Protein AF-A0A0L7KSN4-F1 (afdb_monomer)

InterPro domains:
  IPR026750 Protein N-terminal asparagine amidohydrolase [PF14736] (48-145)
  IPR026750 Protein N-terminal asparagine amidohydrolase [PTHR12498] (25-145)

Foldseek 3Di:
DDDPPPPPPDFDADPNHTDPDDDLFPVVVCVVRVVVVVVVVVLVPDDDDDDDPQQEDEAEAAGKDWDAPPPPRHQWYDYPSDIDHDGGAMDHHYQPPCLLVRLVVRVVRSVVRCVVVPDDDDDDDDDDDDDDPVCSRSNSSNSND

Nearest PDB structures (foldseek):
  6a0h-assembly2_B  TM=8.572E-01  e=2.978E-06  Homo sapiens
  6a0e-assembly2_B  TM=8.719E-01  e=4.722E-06  Homo sapiens
  6a0i-assembly2_B  TM=8.725E-01  e=6.563E-06  Homo sapiens
  6a0h-assembly1_A  TM=8.563E-01  e=5.043E-06  Homo sapiens

Organism: Operophtera brumata (NCBI:txid104452)

Secondary structure (DSSP, 8-state):
------------EETTEE-SS--SSHHHHHHH-THHHHHHHHHHHSPP-PPPSTTEEE--BT-EEEE-TT-SS-SEEEETTEEE-SSSEEEEB--SSSHHHHHHHHHHHHHHHTTT--S-------------TT-HHHHHHHHH-

Mean predicted aligned error: 7.06 Å

Solvent-accessible surface area (backbone atoms only — not comparable to full-atom values): 9359 Å² total; per-residue (Å²): 136,89,77,81,82,71,77,76,76,84,78,61,64,58,96,87,39,76,52,94,64,71,58,64,34,72,66,61,42,46,67,78,40,53,69,55,51,57,56,50,49,51,59,72,68,50,78,88,76,92,79,65,76,80,31,49,44,78,42,52,84,78,33,72,48,72,51,48,78,81,45,90,70,49,78,38,43,30,38,101,93,48,74,57,88,66,63,52,37,55,53,66,36,80,84,68,75,62,43,58,61,50,53,53,49,42,52,55,48,30,54,63,64,37,70,88,55,94,74,84,77,96,81,88,84,89,86,79,76,61,96,50,99,83,38,58,42,46,52,42,50,37,55,71,89

Structure (mmCIF, N/CA/C/O backbone):
data_AF-A0A0L7KSN4-F1
#
_entry.id   AF-A0A0L7KSN4-F1
#
loop_
_atom_site.group_PDB
_atom_site.id
_atom_site.type_symbol
_atom_site.label_atom_id
_atom_site.label_alt_id
_atom_site.label_comp_id
_atom_site.label_asym_id
_atom_site.label_entity_id
_atom_site.label_seq_id
_atom_site.pdbx_PDB_ins_code
_atom_site.Cartn_x
_atom_site.Cartn_y
_atom_site.Cartn_z
_atom_site.occupancy
_atom_site.B_iso_or_equiv
_atom_site.auth_seq_id
_atom_site.auth_comp_id
_atom_site.auth_asym_id
_atom_site.auth_atom_id
_atom_site.pdbx_PDB_model_num
ATOM 1 N N . MET A 1 1 ? 4.073 39.183 -4.729 1.00 35.03 1 MET A N 1
ATOM 2 C CA . MET A 1 1 ? 3.503 38.484 -3.561 1.00 35.03 1 MET A CA 1
ATOM 3 C C . MET A 1 1 ? 3.650 36.999 -3.825 1.00 35.03 1 MET A C 1
ATOM 5 O O . MET A 1 1 ? 3.003 36.467 -4.714 1.00 35.03 1 MET A O 1
ATOM 9 N N . SER A 1 2 ? 4.653 36.404 -3.196 1.00 35.50 2 SER A N 1
ATOM 10 C CA . SER A 1 2 ? 5.107 35.029 -3.379 1.00 35.50 2 SER A CA 1
ATOM 11 C C . SER A 1 2 ? 4.080 34.044 -2.823 1.00 35.50 2 SER A C 1
ATOM 13 O O . SER A 1 2 ? 3.809 34.052 -1.627 1.00 35.50 2 SER A O 1
ATOM 15 N N . CYS A 1 3 ? 3.548 33.166 -3.670 1.00 26.64 3 CYS A N 1
ATOM 16 C CA . CYS A 1 3 ? 2.961 31.909 -3.219 1.00 26.64 3 CYS A CA 1
ATOM 17 C C . CYS A 1 3 ? 3.808 30.791 -3.822 1.00 26.64 3 CYS A C 1
ATOM 19 O O . CYS A 1 3 ? 3.633 30.384 -4.968 1.00 26.64 3 CYS A O 1
ATOM 21 N N . LEU A 1 4 ? 4.828 30.395 -3.063 1.00 30.59 4 LEU A N 1
ATOM 22 C CA . LEU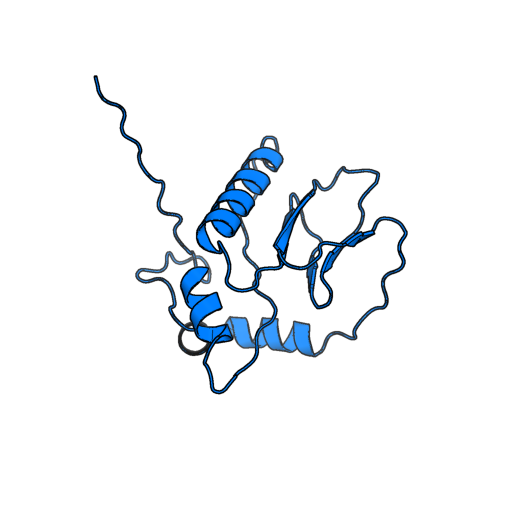 A 1 4 ? 5.670 29.253 -3.365 1.00 30.59 4 LEU A CA 1
ATOM 23 C C . LEU A 1 4 ? 4.813 28.007 -3.080 1.00 30.59 4 LEU A C 1
ATOM 25 O O . LEU A 1 4 ? 4.780 27.526 -1.950 1.00 30.59 4 LEU A O 1
ATOM 29 N N . PHE A 1 5 ? 4.091 27.496 -4.081 1.00 31.80 5 PHE A N 1
ATOM 30 C CA . PHE A 1 5 ? 3.628 26.107 -4.057 1.00 31.80 5 PHE A CA 1
ATOM 31 C C . PHE A 1 5 ? 4.880 25.237 -4.184 1.00 31.80 5 PHE A C 1
ATOM 33 O O . PHE A 1 5 ? 5.282 24.814 -5.265 1.00 31.80 5 PHE A O 1
ATOM 40 N N . ARG A 1 6 ? 5.574 25.044 -3.062 1.00 33.66 6 ARG A N 1
ATOM 41 C CA . ARG A 1 6 ? 6.610 24.028 -2.956 1.00 33.66 6 ARG A CA 1
ATOM 42 C C . ARG A 1 6 ? 5.845 22.712 -2.904 1.00 33.66 6 ARG A C 1
ATOM 44 O O . ARG A 1 6 ? 5.408 22.299 -1.837 1.00 33.66 6 ARG A O 1
ATOM 51 N N . SER A 1 7 ? 5.605 22.121 -4.075 1.00 37.75 7 SER A N 1
ATOM 52 C CA . SER A 1 7 ? 5.269 20.704 -4.162 1.00 37.75 7 SER A CA 1
ATOM 53 C C . SER A 1 7 ? 6.351 19.983 -3.367 1.00 37.75 7 SER A C 1
ATOM 55 O O . SER A 1 7 ? 7.528 20.033 -3.731 1.00 37.75 7 SER A O 1
ATOM 57 N N . VAL A 1 8 ? 6.000 19.467 -2.193 1.00 42.22 8 VAL A N 1
ATOM 58 C CA . VAL A 1 8 ? 6.923 18.653 -1.414 1.00 42.22 8 VAL A CA 1
ATOM 59 C C . VAL A 1 8 ? 7.050 17.375 -2.225 1.00 42.22 8 VAL A C 1
ATOM 61 O O . VAL A 1 8 ? 6.127 16.566 -2.217 1.00 42.22 8 VAL A O 1
ATOM 64 N N . SER A 1 9 ? 8.133 17.217 -2.993 1.00 56.12 9 SER A N 1
ATOM 65 C CA . SER A 1 9 ?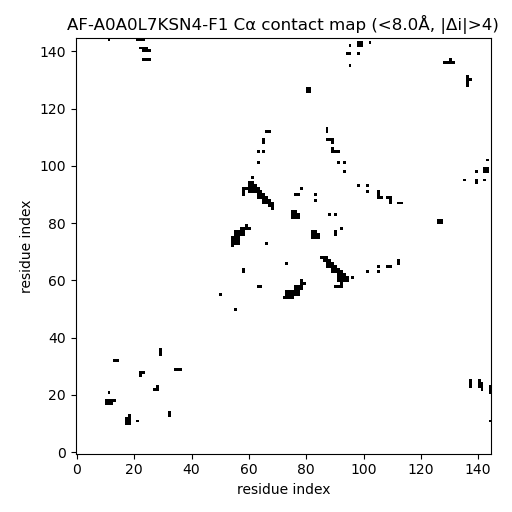 8.403 15.921 -3.607 1.00 56.12 9 SER A CA 1
ATOM 66 C C . SER A 1 9 ? 8.595 14.944 -2.456 1.00 56.12 9 SER A C 1
ATOM 68 O O . SER A 1 9 ? 9.522 15.102 -1.654 1.00 56.12 9 SER A O 1
ATOM 70 N N . MET A 1 10 ? 7.689 13.981 -2.320 1.00 63.78 10 MET A N 1
ATOM 71 C CA . MET A 1 10 ? 7.934 12.870 -1.418 1.00 63.78 10 MET A CA 1
ATOM 72 C C . MET A 1 10 ? 9.178 12.136 -1.895 1.00 63.78 10 MET A C 1
ATOM 74 O O . MET A 1 10 ? 9.355 11.908 -3.087 1.00 63.78 10 MET A O 1
ATOM 78 N N . VAL A 1 11 ? 10.048 11.812 -0.948 1.00 77.44 11 VAL A N 1
ATOM 79 C CA . VAL A 1 11 ? 11.246 11.020 -1.198 1.00 77.44 11 VAL A CA 1
ATOM 80 C C . VAL A 1 11 ? 11.008 9.621 -0.663 1.00 77.44 11 VAL A C 1
ATOM 82 O O . VAL A 1 11 ? 10.474 9.448 0.435 1.00 77.44 11 VAL A O 1
ATOM 85 N N . VAL A 1 12 ? 11.400 8.622 -1.443 1.00 83.19 12 VAL A N 1
ATOM 86 C CA . VAL A 1 12 ? 11.348 7.226 -1.022 1.00 83.19 12 VAL A CA 1
ATOM 87 C C . VAL A 1 12 ? 12.659 6.897 -0.316 1.00 83.19 12 VAL A C 1
ATOM 89 O O . VAL A 1 12 ? 13.746 7.201 -0.806 1.00 83.19 12 VAL A O 1
ATOM 92 N N . VAL A 1 13 ? 12.560 6.285 0.862 1.00 85.31 13 VAL A N 1
ATOM 93 C CA . VAL A 1 13 ? 13.714 5.828 1.643 1.00 85.31 13 VAL A CA 1
ATOM 94 C C . VAL A 1 13 ? 13.703 4.305 1.653 1.00 85.31 13 VAL A C 1
ATOM 96 O O . VAL A 1 13 ? 12.765 3.692 2.162 1.00 85.31 13 VAL A O 1
ATOM 99 N N . LEU A 1 14 ? 14.751 3.692 1.108 1.00 85.25 14 LEU A N 1
ATOM 100 C CA . LEU A 1 14 ? 14.900 2.242 1.000 1.00 85.25 14 LEU A CA 1
ATOM 101 C C . LEU A 1 14 ? 15.983 1.778 1.977 1.00 85.25 14 LEU A C 1
ATOM 103 O O . LEU A 1 14 ? 17.121 2.237 1.924 1.00 85.25 14 LEU A O 1
ATOM 107 N N . ASN A 1 15 ? 15.633 0.885 2.907 1.00 82.56 15 ASN A N 1
ATOM 108 C CA . ASN A 1 15 ? 16.528 0.401 3.972 1.00 82.56 15 ASN A CA 1
ATOM 109 C C . ASN A 1 15 ? 17.238 1.516 4.775 1.00 82.56 15 ASN A C 1
ATOM 111 O O . ASN A 1 15 ? 18.375 1.349 5.207 1.00 82.56 15 ASN A O 1
ATOM 115 N N . GLY A 1 16 ? 16.578 2.663 4.971 1.00 80.69 16 GLY A N 1
ATOM 116 C CA . GLY A 1 16 ? 17.140 3.809 5.699 1.00 80.69 16 GLY A CA 1
ATOM 117 C C . GLY A 1 16 ? 18.037 4.733 4.866 1.00 80.69 16 GLY A C 1
ATOM 118 O O . GLY A 1 16 ? 18.532 5.721 5.403 1.00 80.69 16 GLY A O 1
ATOM 119 N N . VAL A 1 17 ? 18.215 4.456 3.572 1.00 83.44 17 VAL A N 1
ATOM 120 C CA . VAL A 1 17 ? 18.957 5.305 2.629 1.00 83.44 17 VAL A CA 1
ATOM 121 C C . VAL A 1 17 ? 17.969 5.996 1.694 1.00 83.44 17 VAL A C 1
ATOM 123 O O . VAL A 1 17 ? 17.038 5.369 1.190 1.00 83.44 17 VAL A O 1
ATOM 126 N N . LEU A 1 18 ? 18.141 7.301 1.485 1.00 83.62 18 LEU A N 1
ATOM 127 C CA . LEU A 1 18 ? 17.338 8.053 0.524 1.00 83.62 18 LEU A CA 1
ATOM 128 C C . LEU A 1 18 ? 17.626 7.523 -0.885 1.00 83.62 18 LEU A C 1
ATOM 130 O O . LEU A 1 18 ? 18.789 7.398 -1.261 1.00 83.62 18 LEU A O 1
ATOM 134 N N . ALA A 1 19 ? 16.583 7.169 -1.633 1.00 83.56 19 ALA A N 1
ATOM 135 C CA . ALA A 1 19 ? 16.750 6.679 -2.993 1.00 83.56 19 ALA A CA 1
ATOM 136 C C . ALA A 1 19 ? 17.103 7.845 -3.927 1.00 83.56 19 ALA A C 1
ATOM 138 O O . ALA A 1 19 ? 16.343 8.809 -4.017 1.00 83.56 19 ALA A O 1
ATOM 139 N N . ASP A 1 20 ? 18.242 7.749 -4.620 1.00 79.38 20 ASP A N 1
ATOM 140 C CA . ASP A 1 20 ? 18.661 8.747 -5.616 1.00 79.38 20 ASP A CA 1
ATOM 141 C C . ASP A 1 20 ? 17.696 8.786 -6.816 1.00 79.38 20 ASP A C 1
ATOM 143 O O . ASP A 1 20 ? 17.397 9.852 -7.351 1.00 79.38 20 ASP A O 1
ATOM 147 N N . GLU A 1 21 ? 17.165 7.620 -7.199 1.00 81.69 21 GLU A N 1
ATOM 148 C CA . GLU A 1 21 ? 16.135 7.451 -8.225 1.00 81.69 21 GLU A CA 1
ATOM 149 C C . GLU A 1 21 ? 15.017 6.542 -7.696 1.00 81.69 21 GLU A C 1
ATOM 151 O O . GLU A 1 21 ? 15.284 5.504 -7.079 1.00 81.69 21 GLU A O 1
ATOM 156 N N . CYS A 1 22 ? 13.753 6.906 -7.947 1.00 81.81 22 CYS A N 1
ATOM 157 C CA . CYS A 1 22 ? 12.626 6.042 -7.603 1.00 81.81 22 CYS A CA 1
ATOM 158 C C . CYS A 1 22 ? 12.658 4.757 -8.447 1.00 81.81 22 CYS A C 1
ATOM 160 O O . CYS A 1 22 ? 12.870 4.810 -9.664 1.00 81.81 22 CYS A O 1
ATOM 162 N N . PRO A 1 23 ? 12.425 3.583 -7.838 1.00 85.81 23 PRO A N 1
ATOM 163 C CA . PRO A 1 23 ? 12.381 2.335 -8.579 1.00 85.81 23 PRO A CA 1
ATOM 164 C C . PRO A 1 23 ? 11.196 2.347 -9.548 1.00 85.81 23 PRO A C 1
ATOM 166 O O . PRO A 1 23 ? 10.049 2.496 -9.148 1.00 85.81 23 PRO A O 1
ATOM 169 N N . THR A 1 24 ? 11.471 2.112 -10.827 1.00 86.25 24 THR A N 1
ATOM 170 C CA . THR A 1 24 ? 10.450 2.060 -11.889 1.00 86.25 24 THR A CA 1
ATOM 171 C C . THR A 1 24 ? 9.906 0.654 -12.141 1.00 86.25 24 THR A C 1
ATOM 173 O O . THR A 1 24 ? 9.027 0.460 -12.974 1.00 86.25 24 THR A O 1
ATOM 176 N N . SER A 1 25 ? 10.434 -0.360 -11.448 1.00 89.44 25 SER A N 1
ATOM 177 C CA . SER A 1 25 ? 9.916 -1.726 -11.511 1.00 89.44 25 SER A CA 1
ATOM 178 C C . SER A 1 25 ? 10.164 -2.474 -10.204 1.00 89.44 25 SER A C 1
ATOM 180 O O . SER A 1 25 ? 11.198 -2.297 -9.554 1.00 89.44 25 SER A O 1
ATOM 182 N N . VAL A 1 26 ? 9.266 -3.398 -9.861 1.00 89.75 26 VAL A N 1
ATOM 183 C CA . VAL A 1 26 ? 9.455 -4.295 -8.710 1.00 89.75 26 VAL A CA 1
ATOM 184 C C . VAL A 1 26 ? 10.729 -5.130 -8.883 1.00 89.75 26 VAL A C 1
ATOM 186 O O . VAL A 1 26 ? 11.462 -5.377 -7.929 1.00 89.75 26 VAL A O 1
ATOM 189 N N . ARG A 1 27 ? 11.053 -5.541 -10.116 1.00 89.12 27 ARG A N 1
ATOM 190 C CA . ARG A 1 27 ? 12.245 -6.353 -10.392 1.00 89.12 27 ARG A CA 1
ATOM 191 C C . ARG A 1 27 ? 13.539 -5.608 -10.067 1.00 89.12 27 ARG A C 1
ATOM 193 O O . ARG A 1 27 ? 14.417 -6.208 -9.450 1.00 89.12 27 ARG A O 1
ATOM 200 N N . SER A 1 28 ? 13.661 -4.345 -10.479 1.00 88.75 28 SER A N 1
ATOM 201 C CA . SER A 1 28 ? 14.838 -3.523 -10.169 1.00 88.75 28 SER A CA 1
ATOM 202 C C . SER A 1 28 ? 14.930 -3.236 -8.672 1.00 88.75 28 SER A C 1
ATOM 204 O O . SER A 1 28 ? 16.008 -3.407 -8.103 1.00 88.75 28 SER A O 1
ATOM 206 N N . LEU A 1 29 ? 13.802 -2.937 -8.015 1.00 89.94 29 LEU A N 1
ATOM 207 C CA . LEU A 1 29 ? 13.737 -2.775 -6.559 1.00 89.94 29 LEU A CA 1
ATOM 208 C C . LEU A 1 29 ? 14.265 -4.018 -5.825 1.00 89.94 29 LEU A C 1
ATOM 210 O O . LEU A 1 29 ? 15.157 -3.915 -4.988 1.00 89.94 29 LEU A O 1
ATOM 214 N N . LEU A 1 30 ? 13.766 -5.207 -6.171 1.00 90.00 30 LEU A N 1
ATOM 215 C CA . LEU A 1 30 ? 14.163 -6.465 -5.528 1.00 90.00 30 LEU A CA 1
ATOM 216 C C . LEU A 1 30 ? 15.573 -6.942 -5.910 1.00 90.00 30 LEU A C 1
ATOM 218 O O . LEU A 1 30 ? 16.107 -7.843 -5.259 1.00 90.00 30 LEU A O 1
ATOM 222 N N . ALA A 1 31 ? 16.150 -6.431 -7.000 1.00 89.12 31 ALA A N 1
ATOM 223 C CA . ALA A 1 31 ? 17.541 -6.689 -7.370 1.00 89.12 31 ALA A CA 1
ATOM 224 C C . ALA A 1 31 ? 18.501 -5.805 -6.559 1.00 89.12 31 ALA A C 1
ATOM 226 O O . ALA A 1 31 ? 19.514 -6.303 -6.075 1.00 89.12 31 ALA A O 1
ATOM 227 N N . ALA A 1 32 ? 18.156 -4.527 -6.371 1.00 88.31 32 ALA A N 1
ATOM 228 C CA . ALA A 1 32 ? 18.937 -3.585 -5.570 1.00 88.31 32 ALA A CA 1
ATOM 229 C C . ALA A 1 32 ? 18.795 -3.831 -4.054 1.00 88.31 32 ALA A C 1
ATOM 231 O O . ALA A 1 32 ? 19.749 -3.647 -3.301 1.00 88.31 32 ALA A O 1
ATOM 232 N N . HIS A 1 33 ? 17.624 -4.295 -3.606 1.00 89.12 33 HIS A N 1
ATOM 233 C CA . HIS A 1 33 ? 17.291 -4.482 -2.193 1.00 89.12 33 HIS A CA 1
ATOM 234 C C . HIS A 1 33 ? 16.746 -5.900 -1.937 1.00 89.12 33 HIS A C 1
ATOM 236 O O . HIS A 1 33 ? 15.539 -6.087 -1.757 1.00 89.12 33 HIS A O 1
ATOM 242 N N . PRO A 1 34 ? 17.617 -6.928 -1.898 1.00 87.88 34 PRO A N 1
ATOM 243 C CA . PRO A 1 34 ? 17.187 -8.323 -1.789 1.00 87.88 34 PRO A CA 1
ATOM 244 C C . PRO A 1 34 ? 16.429 -8.642 -0.492 1.00 87.88 34 PRO A C 1
ATOM 246 O O . PRO A 1 34 ? 15.602 -9.545 -0.509 1.00 87.88 34 PRO A O 1
ATOM 249 N N . GLY A 1 35 ? 16.621 -7.881 0.594 1.00 87.94 35 GLY A N 1
ATOM 250 C CA . GLY A 1 35 ? 15.907 -8.095 1.864 1.00 87.94 35 GLY A CA 1
ATOM 251 C C . GLY A 1 35 ? 14.378 -7.984 1.762 1.00 87.94 35 GLY A C 1
ATOM 252 O O . GLY A 1 35 ? 13.660 -8.617 2.532 1.00 87.94 35 GLY A O 1
ATOM 253 N N . TYR A 1 36 ? 13.850 -7.262 0.766 1.00 89.88 36 TYR A N 1
ATOM 254 C CA . TYR A 1 36 ? 12.405 -7.237 0.510 1.00 89.88 36 TYR A CA 1
ATOM 255 C C . TYR A 1 36 ? 11.867 -8.578 -0.007 1.00 89.88 36 TYR A C 1
ATOM 257 O O . TYR A 1 36 ? 10.686 -8.866 0.173 1.00 89.88 36 TYR A O 1
ATOM 265 N N . ARG A 1 37 ? 12.716 -9.427 -0.605 1.00 89.50 37 ARG A N 1
ATOM 266 C CA . ARG A 1 37 ? 12.324 -10.781 -1.030 1.00 89.50 37 ARG A CA 1
ATOM 267 C C . ARG A 1 37 ? 12.011 -11.664 0.167 1.00 89.50 37 ARG A C 1
ATOM 269 O O . ARG A 1 37 ? 11.057 -12.428 0.100 1.00 89.50 37 ARG A O 1
ATOM 276 N N . ASP A 1 38 ? 12.764 -11.525 1.255 1.00 89.88 38 ASP A N 1
ATOM 277 C CA . ASP A 1 38 ? 12.538 -12.303 2.473 1.00 89.88 38 ASP A CA 1
ATOM 278 C C . ASP A 1 38 ? 11.228 -11.889 3.150 1.00 89.88 38 ASP A C 1
ATOM 280 O O . ASP A 1 38 ? 10.437 -12.745 3.543 1.00 89.88 38 ASP A O 1
ATOM 284 N N . ALA A 1 39 ? 10.952 -10.582 3.221 1.00 88.31 39 ALA A N 1
ATOM 285 C CA . ALA A 1 39 ? 9.679 -10.068 3.727 1.00 88.31 39 ALA A CA 1
ATOM 286 C C . ALA A 1 39 ? 8.492 -10.525 2.859 1.00 88.31 39 ALA A C 1
ATOM 288 O O . ALA A 1 39 ? 7.481 -10.993 3.385 1.00 88.31 39 ALA A O 1
ATOM 289 N N . ALA A 1 40 ? 8.631 -10.465 1.530 1.00 89.56 40 ALA A N 1
ATOM 290 C CA . ALA A 1 40 ? 7.618 -10.968 0.607 1.00 89.56 40 ALA A CA 1
ATOM 291 C C . ALA A 1 40 ? 7.410 -12.485 0.755 1.00 89.56 40 ALA A C 1
ATOM 293 O O . ALA A 1 40 ? 6.273 -12.947 0.769 1.00 89.56 40 ALA A O 1
ATOM 294 N N . ALA A 1 41 ? 8.482 -13.265 0.924 1.00 91.31 41 ALA A N 1
ATOM 295 C CA . ALA A 1 41 ? 8.392 -14.706 1.143 1.00 91.31 41 ALA A CA 1
ATOM 296 C C . ALA A 1 41 ? 7.665 -15.047 2.453 1.00 91.31 41 ALA A C 1
ATOM 298 O O . ALA A 1 41 ? 6.863 -15.978 2.476 1.00 91.31 41 ALA A O 1
ATOM 299 N N . GLN A 1 42 ? 7.893 -14.280 3.524 1.00 90.69 42 GLN A N 1
ATOM 300 C CA . GLN A 1 42 ? 7.164 -14.440 4.786 1.00 90.69 42 GLN A CA 1
ATOM 301 C C . GLN A 1 42 ? 5.673 -14.129 4.628 1.00 90.69 42 GLN A C 1
ATOM 303 O O . GLN A 1 42 ? 4.845 -14.881 5.140 1.00 90.69 42 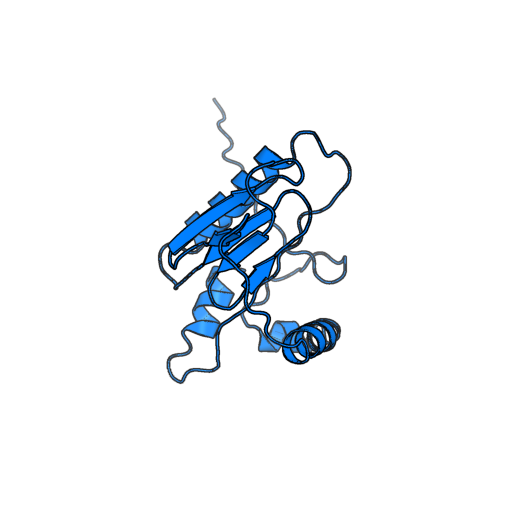GLN A O 1
ATOM 308 N N . LEU A 1 43 ? 5.327 -13.068 3.891 1.00 88.12 43 LEU A N 1
ATOM 309 C CA . LEU A 1 43 ? 3.933 -12.733 3.596 1.00 88.12 43 LEU A CA 1
ATOM 310 C C . LEU A 1 43 ? 3.252 -13.838 2.775 1.00 88.12 43 LEU A C 1
ATOM 312 O O . LEU A 1 43 ? 2.146 -14.247 3.107 1.00 88.12 43 LEU A O 1
ATOM 316 N N . LEU A 1 44 ? 3.932 -14.368 1.754 1.00 89.94 44 LEU A N 1
ATOM 317 C CA . LEU A 1 44 ? 3.425 -15.462 0.916 1.00 89.94 44 LEU A CA 1
ATOM 318 C C . LEU A 1 44 ? 3.302 -16.796 1.671 1.00 89.94 44 LEU A C 1
ATOM 320 O O . LEU A 1 44 ? 2.454 -17.617 1.331 1.00 89.94 44 LEU A O 1
ATOM 324 N N . ALA A 1 45 ? 4.148 -17.030 2.676 1.00 92.25 45 ALA A N 1
ATOM 325 C CA . ALA A 1 45 ? 4.088 -18.221 3.521 1.00 92.25 45 ALA A CA 1
ATOM 326 C C . ALA A 1 45 ? 3.006 -18.131 4.612 1.00 92.25 45 ALA A C 1
ATOM 328 O O . ALA A 1 45 ? 2.644 -19.152 5.202 1.00 92.25 45 ALA A O 1
ATOM 329 N N . ALA A 1 46 ? 2.502 -16.929 4.910 1.00 88.75 46 ALA A N 1
ATOM 330 C CA . ALA A 1 46 ? 1.457 -16.741 5.901 1.00 88.75 46 ALA A CA 1
ATOM 331 C C . ALA A 1 46 ? 0.139 -17.371 5.421 1.00 88.75 46 ALA A C 1
ATOM 333 O O . ALA A 1 46 ? -0.302 -17.170 4.292 1.00 88.75 46 ALA A O 1
ATOM 334 N N . ALA A 1 47 ? -0.516 -18.134 6.298 1.00 86.25 47 ALA A N 1
ATOM 335 C CA . ALA A 1 47 ? -1.808 -18.728 5.979 1.00 86.25 47 ALA A CA 1
ATOM 336 C C . ALA A 1 47 ? -2.880 -17.637 5.847 1.00 86.25 47 ALA A C 1
ATOM 338 O O . ALA A 1 47 ? -3.044 -16.815 6.753 1.00 86.25 47 ALA A O 1
ATOM 339 N N . ALA A 1 48 ? -3.642 -17.671 4.751 1.00 85.12 48 ALA A N 1
ATOM 340 C CA . ALA A 1 48 ? -4.792 -16.796 4.567 1.00 85.12 48 ALA A CA 1
ATOM 341 C C . ALA A 1 48 ? -5.792 -16.985 5.719 1.00 85.12 48 ALA A C 1
ATOM 343 O O . ALA A 1 48 ? -6.123 -18.110 6.109 1.00 85.12 48 ALA A O 1
ATOM 344 N N . ARG A 1 49 ? -6.269 -15.872 6.280 1.00 84.94 49 ARG A N 1
ATOM 345 C CA . ARG A 1 49 ? -7.209 -15.868 7.404 1.00 84.94 49 ARG A CA 1
ATOM 346 C C . ARG A 1 49 ? -8.551 -15.337 6.937 1.00 84.94 49 ARG A C 1
ATOM 348 O O . ARG A 1 49 ? -8.621 -14.262 6.356 1.00 84.94 49 ARG A O 1
ATOM 355 N N . VAL A 1 50 ? -9.620 -16.057 7.263 1.00 87.19 50 VAL A N 1
ATOM 356 C CA . VAL A 1 50 ? -10.980 -15.541 7.094 1.00 87.19 50 VAL A CA 1
ATOM 357 C C . VAL A 1 50 ? -11.247 -14.541 8.212 1.00 87.19 50 VAL A C 1
ATOM 359 O O . VAL A 1 50 ? -11.223 -14.900 9.393 1.00 87.19 50 VAL A O 1
ATOM 362 N N . ILE A 1 51 ? -11.477 -13.285 7.841 1.00 87.44 51 ILE A N 1
ATOM 363 C CA . ILE A 1 51 ? -11.794 -12.209 8.778 1.00 87.44 51 ILE A CA 1
ATOM 364 C C . ILE A 1 51 ? -13.311 -12.013 8.810 1.00 87.44 51 ILE A C 1
ATOM 366 O O . ILE A 1 51 ? -13.953 -11.860 7.775 1.00 87.44 51 ILE A O 1
ATOM 370 N N . GLY A 1 52 ? -13.894 -12.061 10.010 1.00 88.56 52 GLY A N 1
ATOM 371 C CA . GLY A 1 52 ? -15.315 -11.782 10.210 1.00 88.56 52 GLY A CA 1
ATOM 372 C C . GLY A 1 52 ? -15.634 -10.284 10.102 1.00 88.56 52 GLY A C 1
ATOM 373 O O . GLY A 1 52 ? -14.734 -9.454 10.188 1.00 88.56 52 GLY A O 1
ATOM 374 N N . PRO A 1 53 ? -16.918 -9.907 9.985 1.00 89.50 53 PRO A N 1
ATOM 375 C CA . PRO A 1 53 ? -17.320 -8.511 9.790 1.00 89.50 53 PRO A CA 1
ATOM 376 C C . PRO A 1 53 ? -17.113 -7.627 11.030 1.00 89.50 53 PRO A C 1
ATOM 378 O O . PRO A 1 53 ? -17.143 -6.403 10.941 1.00 89.50 53 PRO A O 1
ATOM 381 N N . GLN A 1 54 ? -16.944 -8.223 12.212 1.00 90.50 54 GLN A N 1
ATOM 382 C CA . GLN A 1 54 ? -16.839 -7.471 13.456 1.00 90.50 54 GLN A CA 1
ATOM 383 C C . GLN A 1 54 ? -15.525 -6.686 13.516 1.00 90.50 54 GLN A C 1
ATOM 385 O O . GLN A 1 54 ? -14.448 -7.273 13.592 1.00 90.50 54 GLN A O 1
ATOM 390 N N . GLY A 1 55 ? -15.636 -5.355 13.532 1.00 88.44 55 GLY A N 1
ATOM 391 C CA . GLY A 1 55 ? -14.488 -4.447 13.580 1.00 88.44 55 GLY A CA 1
ATOM 392 C C . GLY A 1 55 ? -13.706 -4.350 12.266 1.00 88.44 55 GLY A C 1
ATOM 393 O O . GLY A 1 55 ? -12.662 -3.703 12.240 1.00 88.44 55 GLY A O 1
ATOM 394 N N . LEU A 1 56 ? -14.198 -4.962 11.183 1.00 91.19 56 LEU A N 1
ATOM 395 C CA . LEU A 1 56 ? -13.586 -4.886 9.860 1.00 91.19 56 LEU A CA 1
ATOM 396 C C . LEU A 1 56 ? -14.077 -3.643 9.112 1.00 91.19 56 LEU A C 1
ATOM 398 O O . LEU A 1 56 ? -15.272 -3.494 8.857 1.00 91.19 56 LEU A O 1
ATOM 402 N N . LEU A 1 57 ? -13.139 -2.802 8.688 1.00 92.88 57 LEU A N 1
ATOM 403 C CA . LEU A 1 57 ? -13.345 -1.810 7.644 1.00 92.88 57 LEU A CA 1
ATOM 404 C C . LEU A 1 57 ? -12.804 -2.369 6.328 1.00 92.88 57 LEU A C 1
ATOM 406 O O . LEU A 1 57 ? -11.595 -2.372 6.086 1.00 92.88 57 LEU A O 1
ATOM 410 N N . TYR A 1 58 ? -13.719 -2.874 5.507 1.00 92.88 58 TYR A N 1
ATOM 411 C CA . TYR A 1 58 ? -13.403 -3.342 4.167 1.00 92.88 58 TYR A CA 1
ATOM 412 C C . TYR A 1 58 ? -13.284 -2.153 3.208 1.00 92.88 58 TYR A C 1
ATOM 414 O O . TYR A 1 58 ? -14.166 -1.296 3.187 1.00 92.88 58 TYR A O 1
ATOM 422 N N . VAL A 1 59 ? -12.205 -2.110 2.431 1.00 92.94 59 VAL A N 1
ATOM 423 C CA . VAL A 1 59 ? -11.927 -1.079 1.426 1.00 92.94 59 VAL A CA 1
ATOM 424 C C . VAL A 1 59 ? -12.055 -1.717 0.052 1.00 92.94 59 VAL A C 1
ATOM 426 O O . VAL A 1 59 ? -11.253 -2.586 -0.305 1.00 92.94 59 VAL A O 1
ATOM 429 N N . ALA A 1 60 ? -13.064 -1.313 -0.714 1.00 92.25 60 ALA A N 1
ATOM 430 C CA . ALA A 1 60 ? -13.260 -1.827 -2.061 1.00 92.25 60 ALA A CA 1
ATOM 431 C C . ALA A 1 60 ? -12.282 -1.186 -3.061 1.00 92.25 60 ALA A C 1
ATOM 433 O O . ALA A 1 60 ? -11.571 -0.222 -2.765 1.00 92.25 60 ALA A O 1
ATOM 434 N N . GLN A 1 61 ? -12.251 -1.727 -4.279 1.00 91.12 61 GLN A N 1
ATOM 435 C CA . GLN A 1 61 ? -11.476 -1.162 -5.380 1.00 91.12 61 GLN A CA 1
ATOM 436 C C . GLN A 1 61 ? -11.837 0.317 -5.601 1.00 91.12 61 GLN A C 1
ATOM 438 O O . GLN A 1 61 ? -13.015 0.675 -5.642 1.00 91.12 61 GLN A O 1
ATOM 443 N N . ARG A 1 62 ? -10.813 1.165 -5.772 1.00 91.25 62 ARG A N 1
ATOM 444 C CA . ARG A 1 62 ? -10.899 2.635 -5.890 1.00 91.25 62 ARG A CA 1
ATOM 445 C C . ARG A 1 62 ? -11.388 3.362 -4.638 1.00 91.25 62 ARG A C 1
ATOM 447 O O . ARG A 1 62 ? -11.675 4.558 -4.706 1.00 91.25 62 ARG A O 1
ATOM 454 N N . GLU A 1 63 ? -11.453 2.685 -3.500 1.00 92.88 63 GLU A N 1
ATOM 455 C CA . GLU A 1 63 ? -11.714 3.326 -2.218 1.00 92.88 63 GLU A CA 1
ATOM 456 C C . GLU A 1 63 ? -10.420 3.564 -1.440 1.00 92.88 63 GLU A C 1
ATOM 458 O O . GLU A 1 63 ? -9.389 2.918 -1.648 1.00 92.88 63 GLU A O 1
ATOM 463 N N . LEU A 1 64 ? -10.500 4.527 -0.525 1.00 92.12 64 LEU A N 1
ATOM 464 C CA . LEU A 1 64 ? -9.455 4.863 0.423 1.00 92.12 64 LEU A CA 1
ATOM 465 C C . LEU A 1 64 ? -10.094 5.013 1.795 1.00 92.12 64 LEU A C 1
ATOM 467 O O . LEU A 1 64 ? -11.061 5.761 1.959 1.00 92.12 64 LEU A O 1
ATOM 471 N N . ALA A 1 65 ? -9.505 4.364 2.789 1.00 92.44 65 ALA A N 1
ATOM 472 C CA . ALA A 1 65 ? -9.865 4.556 4.182 1.00 92.44 65 ALA A CA 1
ATOM 473 C C . ALA A 1 65 ? -8.618 4.815 5.022 1.00 92.44 65 ALA A C 1
ATOM 475 O O . ALA A 1 65 ? -7.529 4.337 4.712 1.00 92.44 65 ALA A O 1
ATOM 476 N N . ALA A 1 66 ? -8.783 5.589 6.089 1.00 91.94 66 ALA A N 1
ATOM 477 C CA . ALA A 1 66 ? -7.723 5.877 7.036 1.00 91.94 66 ALA A CA 1
ATOM 478 C C . ALA A 1 66 ? -8.275 5.821 8.458 1.00 91.94 66 ALA A C 1
ATOM 480 O O . ALA A 1 66 ? -9.354 6.355 8.721 1.00 91.94 66 ALA A O 1
ATOM 481 N N . VAL A 1 67 ? -7.549 5.163 9.357 1.00 91.00 67 VAL A N 1
ATOM 482 C CA . VAL A 1 67 ? -7.975 4.913 10.737 1.00 91.00 67 VAL A CA 1
ATOM 483 C C . VAL A 1 67 ? -6.824 5.143 11.709 1.00 91.00 67 VAL A C 1
ATOM 485 O O . VAL A 1 67 ? -5.649 5.096 11.340 1.00 91.00 67 VAL A O 1
ATOM 488 N N . VAL A 1 68 ? -7.170 5.417 12.965 1.00 88.88 68 VAL A N 1
ATOM 489 C CA . VAL A 1 68 ? -6.217 5.588 14.069 1.00 88.88 68 VAL A CA 1
ATOM 490 C C . VAL A 1 68 ? -6.270 4.387 15.014 1.00 88.88 68 VAL A C 1
ATOM 492 O O . VAL A 1 68 ? -7.331 3.779 15.145 1.00 88.88 68 VAL A O 1
ATOM 495 N N . PRO A 1 69 ? -5.190 4.091 15.763 1.00 82.81 69 PRO A N 1
ATOM 496 C CA . PRO A 1 69 ? -5.151 2.961 16.700 1.00 82.81 69 PRO A CA 1
ATOM 497 C C . PRO A 1 69 ? -6.231 2.980 17.788 1.00 82.81 69 PRO A C 1
ATOM 499 O O . PRO A 1 69 ? -6.517 1.956 18.398 1.00 82.81 69 PRO A O 1
ATOM 502 N N . HIS A 1 70 ? -6.787 4.156 18.084 1.00 82.50 70 HIS A N 1
ATOM 503 C CA . HIS A 1 70 ? -7.772 4.358 19.145 1.00 82.50 70 HIS A CA 1
ATOM 504 C C . HIS A 1 70 ? -9.218 4.420 18.630 1.00 82.50 70 HIS A C 1
ATOM 506 O O . HIS A 1 70 ? -10.115 4.795 19.388 1.00 82.50 70 HIS A O 1
ATOM 512 N N . ASP A 1 71 ? -9.467 4.074 17.362 1.00 85.94 71 ASP A N 1
ATOM 513 C CA . ASP A 1 71 ? -10.834 3.929 16.865 1.00 85.94 71 ASP A CA 1
ATOM 514 C C . ASP A 1 71 ? -11.491 2.696 17.504 1.00 85.94 71 ASP A C 1
ATOM 516 O O . ASP A 1 71 ? -11.037 1.565 17.359 1.00 85.94 71 ASP A O 1
ATOM 520 N N . LYS A 1 72 ? -12.581 2.915 18.241 1.00 88.06 72 LYS A N 1
ATOM 521 C CA . LYS A 1 72 ? -13.312 1.848 18.938 1.00 88.06 72 LYS A CA 1
ATOM 522 C C . LYS A 1 72 ? -14.147 0.965 18.006 1.00 88.06 72 LYS A C 1
ATOM 524 O O . LYS A 1 72 ? -14.620 -0.082 18.442 1.00 88.06 72 LYS A O 1
ATOM 529 N N . ASN A 1 73 ? -14.396 1.413 16.776 1.00 89.00 73 ASN A N 1
ATOM 530 C CA . ASN A 1 73 ? -15.268 0.732 15.822 1.00 89.00 73 ASN A CA 1
ATOM 531 C C . ASN A 1 73 ? -14.481 -0.088 14.794 1.00 89.00 73 ASN A C 1
ATOM 533 O O . ASN A 1 73 ? -15.055 -1.003 14.205 1.00 89.00 73 ASN A O 1
ATOM 537 N N . VAL A 1 74 ? -13.198 0.225 14.579 1.00 90.06 74 VAL A N 1
ATOM 538 C CA . VAL A 1 74 ? -12.356 -0.434 13.574 1.00 90.06 74 VAL A CA 1
ATOM 539 C C . VAL A 1 74 ? -11.151 -1.084 14.241 1.00 90.06 74 VAL A C 1
ATOM 541 O O . VAL A 1 74 ? -10.284 -0.413 14.789 1.00 90.06 74 VAL A O 1
ATOM 544 N N . THR A 1 75 ? -11.093 -2.409 14.160 1.00 87.06 75 THR A N 1
ATOM 545 C CA . THR A 1 75 ? -9.972 -3.230 14.630 1.00 87.06 75 THR A CA 1
ATOM 546 C C . THR A 1 75 ? -9.177 -3.835 13.484 1.00 87.06 75 THR A C 1
ATOM 548 O O . THR A 1 75 ? -8.079 -4.321 13.705 1.00 87.06 75 THR A O 1
ATOM 551 N N . ILE A 1 76 ? -9.708 -3.877 12.266 1.00 88.62 76 ILE A N 1
ATOM 552 C CA . ILE A 1 76 ? -8.999 -4.403 11.101 1.00 88.62 76 ILE A CA 1
ATOM 553 C C . ILE A 1 76 ? -9.378 -3.532 9.914 1.00 88.62 76 ILE A C 1
ATOM 555 O O . ILE A 1 76 ? -10.559 -3.292 9.679 1.00 88.62 76 ILE A O 1
ATOM 559 N N . ILE A 1 77 ? -8.385 -3.086 9.152 1.00 90.75 77 ILE A N 1
ATOM 560 C CA . ILE A 1 77 ? -8.596 -2.517 7.824 1.00 90.75 77 ILE A CA 1
ATOM 561 C C . ILE A 1 77 ? -8.046 -3.496 6.794 1.00 90.75 77 ILE A C 1
ATOM 563 O O . ILE A 1 77 ? -6.966 -4.072 6.973 1.00 90.75 77 ILE A O 1
ATOM 567 N N . GLY A 1 78 ? -8.794 -3.711 5.722 1.00 89.19 78 GLY A N 1
ATOM 568 C CA . GLY A 1 78 ? -8.344 -4.603 4.670 1.00 89.19 78 GLY A CA 1
ATOM 569 C C . GLY A 1 78 ? -9.074 -4.397 3.360 1.00 89.19 78 GLY A C 1
ATOM 570 O O . GLY A 1 78 ? -10.162 -3.832 3.315 1.00 89.19 78 GLY A O 1
ATOM 571 N N . SER A 1 79 ? -8.451 -4.890 2.306 1.00 86.25 79 SER A N 1
ATOM 572 C CA . SER A 1 79 ? -9.066 -5.158 1.012 1.00 86.25 79 SER A CA 1
ATOM 573 C C . SER A 1 79 ? -8.869 -6.641 0.687 1.00 86.25 79 SER A C 1
ATOM 575 O O . SER A 1 79 ? -8.123 -7.296 1.417 1.00 86.25 79 SER A O 1
ATOM 577 N N . ASP A 1 80 ? -9.524 -7.163 -0.357 1.00 78.19 80 ASP A N 1
ATOM 578 C CA . ASP A 1 80 ? -9.559 -8.597 -0.718 1.00 78.19 80 ASP A CA 1
ATOM 579 C C . ASP A 1 80 ? -8.253 -9.356 -0.393 1.00 78.19 80 ASP A C 1
ATOM 581 O O . ASP A 1 80 ? -8.280 -10.329 0.362 1.00 78.19 80 ASP A O 1
ATOM 585 N N . ASP A 1 81 ? -7.107 -8.850 -0.866 1.00 67.44 81 ASP A N 1
ATOM 586 C CA . ASP A 1 81 ? -5.805 -9.526 -0.753 1.00 67.44 81 ASP A CA 1
ATOM 587 C C . ASP A 1 81 ? -4.843 -8.933 0.298 1.00 67.44 81 ASP A C 1
ATOM 589 O O . ASP A 1 81 ? -3.722 -9.423 0.461 1.00 67.44 81 ASP A O 1
ATOM 593 N N . ALA A 1 82 ? -5.225 -7.870 1.014 1.00 67.75 82 ALA A N 1
ATOM 594 C CA . ALA A 1 82 ? -4.306 -7.159 1.907 1.00 67.75 82 ALA A CA 1
ATOM 595 C C . ALA A 1 82 ? -4.986 -6.665 3.187 1.00 67.75 82 ALA A C 1
ATOM 597 O O . ALA A 1 82 ? -5.873 -5.815 3.155 1.00 67.75 82 ALA A O 1
ATOM 598 N N . THR A 1 83 ? -4.504 -7.140 4.337 1.00 72.69 83 THR A N 1
ATOM 599 C CA . THR A 1 83 ? -4.885 -6.635 5.665 1.00 72.69 83 THR A CA 1
ATOM 600 C C . THR A 1 83 ? -3.707 -5.907 6.296 1.00 72.69 83 THR A C 1
ATOM 602 O O . THR A 1 83 ? -2.617 -6.477 6.368 1.00 72.69 83 THR A O 1
ATOM 605 N N . SER A 1 84 ? -3.921 -4.690 6.798 1.00 67.44 84 SER A N 1
ATOM 606 C CA . SER A 1 84 ? -2.889 -3.920 7.507 1.00 67.44 84 SER A CA 1
ATOM 607 C C . SER A 1 84 ? -3.338 -3.575 8.928 1.00 67.44 84 SER A C 1
ATOM 609 O O . SER A 1 84 ? -4.524 -3.375 9.187 1.00 67.44 84 SER A O 1
ATOM 611 N N . TRP A 1 85 ? -2.395 -3.552 9.872 1.00 66.12 85 TRP A N 1
ATOM 612 C CA . TRP A 1 85 ? -2.660 -3.342 11.300 1.00 66.12 85 TRP A CA 1
ATOM 613 C C . TRP A 1 85 ? -1.439 -2.734 12.009 1.00 66.12 85 TRP A C 1
ATOM 615 O O . TRP A 1 85 ? -0.761 -3.384 12.802 1.00 66.12 85 TRP A O 1
ATOM 625 N N . SER A 1 86 ? -1.120 -1.468 11.761 1.00 62.91 86 SER A N 1
ATOM 626 C CA . SER A 1 86 ? -0.231 -0.749 12.682 1.00 62.91 86 SER A CA 1
ATOM 627 C C . SER A 1 86 ? -0.415 0.761 12.610 1.00 62.91 86 SER A C 1
ATOM 629 O O . SER A 1 86 ? -0.447 1.355 11.538 1.00 62.91 86 SER A O 1
ATOM 631 N N . GLY A 1 87 ? -0.493 1.395 13.784 1.00 78.75 87 GLY A N 1
ATOM 632 C CA . GLY A 1 87 ? -0.469 2.852 13.899 1.00 78.75 87 GLY A CA 1
ATOM 633 C C . GLY A 1 87 ? -1.654 3.564 13.238 1.00 78.75 87 GLY A C 1
ATOM 634 O O . GLY A 1 87 ? -2.732 3.000 13.050 1.00 78.75 87 GLY A O 1
ATOM 635 N N . ALA A 1 88 ? -1.452 4.849 12.938 1.00 85.38 88 ALA A N 1
ATOM 636 C CA . ALA A 1 88 ? -2.326 5.571 12.027 1.00 85.38 88 ALA A CA 1
ATOM 637 C C . ALA A 1 88 ? -2.073 5.031 10.618 1.00 85.38 88 ALA A C 1
ATOM 639 O O . ALA A 1 88 ? -0.986 5.212 10.069 1.00 85.38 88 ALA A O 1
ATOM 640 N N . VAL A 1 89 ? -3.063 4.347 10.057 1.00 89.56 89 VAL A N 1
ATOM 641 C CA . VAL A 1 89 ? -2.930 3.628 8.790 1.00 89.56 89 VAL A CA 1
ATOM 642 C C . VAL A 1 89 ? -3.910 4.197 7.781 1.00 89.56 89 VAL A C 1
ATOM 644 O O . VAL A 1 89 ? -5.045 4.524 8.124 1.00 89.56 89 VAL A O 1
ATOM 647 N N . ALA A 1 90 ? -3.476 4.307 6.530 1.00 90.88 90 ALA A N 1
ATOM 648 C CA . ALA A 1 90 ? -4.368 4.476 5.398 1.00 90.88 90 ALA A CA 1
ATOM 649 C C . ALA A 1 90 ? -4.154 3.324 4.423 1.00 90.88 90 ALA A C 1
ATOM 651 O O . ALA A 1 90 ? -3.022 2.906 4.186 1.00 90.88 90 ALA A O 1
ATOM 652 N N . LEU A 1 91 ? -5.256 2.814 3.888 1.00 91.81 91 LEU A N 1
ATOM 653 C CA . LEU A 1 91 ? -5.281 1.741 2.910 1.00 91.81 91 LEU A CA 1
ATOM 654 C C . LEU A 1 91 ? -6.096 2.218 1.713 1.00 91.81 91 LEU A C 1
ATOM 656 O O . LEU A 1 91 ? -7.195 2.753 1.877 1.00 91.81 91 LEU A O 1
ATOM 660 N N . ALA A 1 92 ? -5.546 2.022 0.519 1.00 92.06 92 ALA A N 1
ATOM 661 C CA . ALA A 1 92 ? -6.214 2.297 -0.741 1.00 92.06 92 ALA A CA 1
ATOM 662 C C . ALA A 1 92 ? -6.054 1.098 -1.677 1.00 92.06 92 ALA A C 1
ATOM 664 O O . ALA A 1 92 ? -4.957 0.547 -1.789 1.00 92.06 92 ALA A O 1
ATOM 665 N N . HIS A 1 93 ? -7.132 0.715 -2.359 1.00 91.25 93 HIS A N 1
ATOM 666 C CA . HIS A 1 93 ? -7.081 -0.305 -3.405 1.00 91.25 93 HIS A CA 1
ATOM 667 C C . HIS A 1 93 ? -7.022 0.392 -4.767 1.00 91.25 93 HIS A C 1
ATOM 669 O O . HIS A 1 93 ? -8.026 0.903 -5.266 1.00 91.25 93 HIS A O 1
ATOM 675 N N . LEU A 1 94 ? -5.828 0.424 -5.358 1.00 90.50 94 LEU A N 1
ATOM 676 C CA . LEU A 1 94 ? -5.542 1.143 -6.600 1.00 90.50 94 LEU A CA 1
ATOM 677 C C . LEU A 1 94 ? -5.640 0.211 -7.810 1.00 90.50 94 LEU A C 1
ATOM 679 O O . LEU A 1 94 ? -5.119 -0.898 -7.777 1.00 90.50 94 LEU A O 1
ATOM 683 N N . ASP A 1 95 ? -6.264 0.683 -8.888 1.00 89.62 95 ASP A N 1
ATOM 684 C CA . ASP A 1 95 ? -6.486 -0.087 -10.121 1.00 89.62 95 ASP A CA 1
ATOM 685 C C . ASP A 1 95 ? -5.869 0.553 -11.378 1.00 89.62 95 ASP A C 1
ATOM 687 O O . ASP A 1 95 ? -6.111 0.097 -12.493 1.00 89.62 95 ASP A O 1
ATOM 691 N N . GLY A 1 96 ? -5.079 1.618 -11.207 1.00 88.69 96 GLY A N 1
ATOM 692 C CA . GLY A 1 96 ? -4.478 2.390 -12.302 1.00 88.69 96 GLY A CA 1
ATOM 693 C C . GLY A 1 96 ? -5.190 3.699 -12.62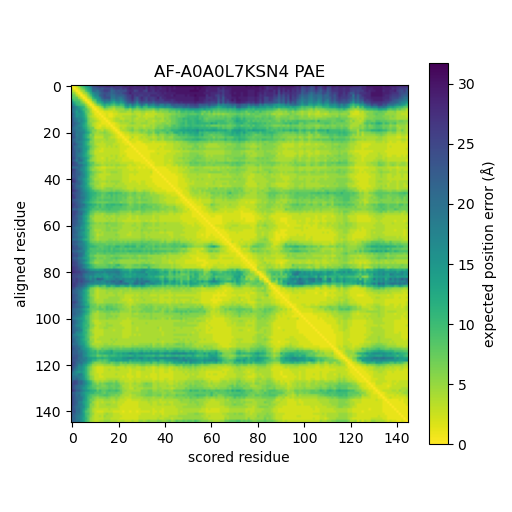7 1.00 88.69 96 GLY A C 1
ATOM 694 O O . GLY A 1 96 ? -4.608 4.544 -13.307 1.00 88.69 96 GLY A O 1
ATOM 695 N N . SER A 1 97 ? -6.406 3.926 -12.123 1.00 89.75 97 SER A N 1
ATOM 696 C CA . SER A 1 97 ? -7.114 5.194 -12.317 1.00 89.75 97 SER A CA 1
ATOM 697 C C . SER A 1 97 ? -6.832 6.180 -11.180 1.00 89.75 97 SER A C 1
ATOM 699 O O . SER A 1 97 ? -7.202 5.932 -10.036 1.00 89.75 97 SER A O 1
ATOM 701 N N . GLY A 1 98 ? -6.276 7.356 -11.495 1.00 87.56 98 GLY A N 1
ATOM 702 C CA . GLY A 1 98 ? -6.069 8.433 -10.509 1.00 87.56 98 GLY A CA 1
ATOM 703 C C . GLY A 1 98 ? -5.059 8.078 -9.412 1.00 87.56 98 GLY A C 1
ATOM 704 O O . GLY A 1 98 ? -5.205 8.488 -8.260 1.00 87.56 98 GLY A O 1
ATOM 705 N N . THR A 1 99 ? -4.064 7.254 -9.753 1.00 89.19 99 THR A N 1
ATOM 706 C CA . THR A 1 99 ? -3.069 6.710 -8.820 1.00 89.19 99 THR A CA 1
ATOM 707 C C . THR A 1 99 ? -2.305 7.807 -8.078 1.00 89.19 99 THR A C 1
ATOM 709 O O . THR A 1 99 ? -2.122 7.708 -6.867 1.00 89.19 99 THR A O 1
ATOM 712 N N . ALA A 1 100 ? -1.905 8.874 -8.776 1.00 86.69 100 ALA A N 1
ATOM 713 C CA . ALA A 1 100 ? -1.144 9.973 -8.186 1.00 86.69 100 ALA A CA 1
ATOM 714 C C . ALA A 1 100 ? -1.973 10.743 -7.146 1.00 86.69 1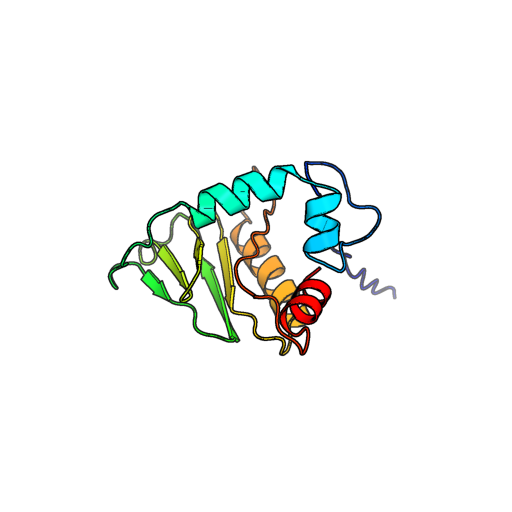00 ALA A C 1
ATOM 716 O O . ALA A 1 100 ? -1.504 11.023 -6.040 1.00 86.69 100 ALA A O 1
ATOM 717 N N . GLU A 1 101 ? -3.231 11.044 -7.470 1.00 89.19 101 GLU A N 1
ATOM 718 C CA . GLU A 1 101 ? -4.165 11.709 -6.567 1.00 89.19 101 GLU A CA 1
ATOM 719 C C . GLU A 1 101 ? -4.473 10.837 -5.349 1.00 89.19 101 GLU A C 1
ATOM 721 O O . GLU A 1 101 ? -4.517 11.342 -4.225 1.00 89.19 101 GLU A O 1
ATOM 726 N N . ALA A 1 102 ? -4.643 9.529 -5.553 1.00 89.81 102 ALA A N 1
ATOM 727 C CA . ALA A 1 102 ? -4.895 8.584 -4.475 1.00 89.81 102 ALA A CA 1
ATOM 728 C C . ALA A 1 102 ? -3.684 8.444 -3.538 1.00 89.81 102 ALA A C 1
ATOM 730 O O . ALA A 1 102 ? -3.853 8.499 -2.319 1.00 89.81 102 ALA A O 1
ATOM 731 N N . ALA A 1 103 ? -2.465 8.342 -4.078 1.00 88.94 103 ALA A N 1
ATOM 732 C CA . ALA A 1 103 ? -1.234 8.294 -3.289 1.00 88.94 103 ALA A CA 1
ATOM 733 C C . ALA A 1 103 ? -1.036 9.583 -2.471 1.00 88.94 103 ALA A C 1
ATOM 735 O O . ALA A 1 103 ? -0.793 9.527 -1.261 1.00 88.94 103 ALA A O 1
ATOM 736 N N . ALA A 1 104 ? -1.234 10.749 -3.096 1.00 89.12 104 ALA A N 1
ATOM 737 C CA . ALA A 1 104 ? -1.163 12.039 -2.413 1.00 89.12 104 ALA A CA 1
ATOM 738 C C . ALA A 1 104 ? -2.226 12.164 -1.307 1.00 89.12 104 ALA A C 1
ATOM 740 O O . ALA A 1 104 ? -1.923 12.605 -0.193 1.00 89.12 104 ALA A O 1
ATOM 741 N N . ALA A 1 105 ? -3.462 11.738 -1.583 1.00 91.25 105 ALA A N 1
ATOM 742 C CA . ALA A 1 105 ? -4.537 11.724 -0.598 1.00 91.25 105 ALA A CA 1
ATOM 743 C C . ALA A 1 105 ? -4.216 10.788 0.575 1.00 91.25 105 ALA A C 1
ATOM 745 O O . ALA A 1 105 ? -4.417 11.170 1.728 1.00 91.25 105 ALA A O 1
ATOM 746 N N . MET A 1 106 ? -3.674 9.600 0.305 1.00 91.69 106 MET A N 1
ATOM 747 C CA . MET A 1 106 ? -3.290 8.622 1.325 1.00 91.69 106 MET A CA 1
ATOM 748 C C . MET A 1 106 ? -2.261 9.203 2.292 1.00 91.69 106 MET A C 1
ATOM 750 O O . MET A 1 106 ? -2.453 9.158 3.508 1.00 91.69 106 MET A O 1
ATOM 754 N N . VAL A 1 107 ? -1.220 9.838 1.760 1.00 89.94 107 VAL A N 1
ATOM 755 C CA . VAL A 1 107 ? -0.161 10.451 2.570 1.00 89.94 107 VAL A CA 1
ATOM 756 C C . VAL A 1 107 ? -0.703 11.613 3.389 1.00 89.94 107 VAL A C 1
ATOM 758 O O . VAL A 1 107 ? -0.468 11.671 4.597 1.00 89.94 107 VAL A O 1
ATOM 761 N N . ALA A 1 108 ? -1.477 12.503 2.764 1.00 91.06 108 ALA A N 1
ATOM 762 C CA . ALA A 1 108 ? -2.093 13.624 3.463 1.00 91.06 108 ALA A CA 1
ATOM 763 C C . ALA A 1 108 ? -2.992 13.144 4.614 1.00 91.06 108 ALA A C 1
ATOM 765 O O . ALA A 1 108 ? -2.980 13.733 5.697 1.00 91.06 108 ALA A O 1
ATOM 766 N N . ARG A 1 109 ? -3.742 12.051 4.415 1.00 91.06 109 ARG A N 1
ATOM 767 C CA . ARG A 1 109 ? -4.602 11.470 5.454 1.00 91.06 109 ARG A CA 1
ATOM 768 C C . ARG A 1 109 ? -3.810 10.869 6.604 1.00 91.06 109 ARG A C 1
ATOM 770 O O . ARG A 1 109 ? -4.108 11.205 7.747 1.00 91.06 109 ARG A O 1
ATOM 777 N N . VAL A 1 110 ? -2.792 10.050 6.338 1.00 90.00 110 VAL A N 1
ATOM 778 C CA . VAL A 1 110 ? -1.961 9.490 7.419 1.00 90.00 110 VAL A CA 1
ATOM 779 C C . VAL A 1 110 ? -1.274 10.604 8.203 1.00 90.00 110 VAL A C 1
ATOM 781 O O . VAL A 1 110 ? -1.289 10.578 9.429 1.00 90.00 110 VAL A O 1
ATOM 784 N N . GLN A 1 111 ? -0.743 11.624 7.525 1.00 88.81 111 GLN A N 1
ATOM 785 C CA . GLN A 1 111 ? -0.107 12.764 8.189 1.00 88.81 111 GLN A CA 1
ATOM 786 C C . GLN A 1 111 ? -1.077 13.533 9.091 1.00 88.81 111 GLN A C 1
ATOM 788 O O . GLN A 1 111 ? -0.708 13.880 10.209 1.00 88.81 111 GLN A O 1
ATOM 793 N N . GLN A 1 112 ? -2.316 13.764 8.643 1.00 89.44 112 GLN A N 1
ATOM 794 C CA . GLN A 1 112 ? -3.361 14.391 9.464 1.00 89.44 112 GLN A CA 1
ATOM 795 C C . GLN A 1 112 ? -3.697 13.560 10.707 1.00 89.44 112 GLN A C 1
ATOM 797 O O . GLN A 1 112 ? -3.880 14.119 11.785 1.00 89.44 112 GLN A O 1
ATOM 802 N N . LEU A 1 113 ? -3.769 12.235 10.567 1.00 87.69 113 LEU A N 1
ATOM 803 C CA . LEU A 1 113 ? -4.075 11.321 11.671 1.00 87.69 113 LEU A CA 1
ATOM 804 C C . LEU A 1 113 ? -2.894 11.116 12.629 1.00 87.69 113 LEU A C 1
ATOM 806 O O . LEU A 1 113 ? -3.098 10.822 13.805 1.00 87.69 113 LEU A O 1
ATOM 810 N N . ALA A 1 114 ? -1.668 11.295 12.141 1.00 84.81 114 ALA A N 1
ATOM 811 C CA . ALA A 1 114 ? -0.451 11.224 12.937 1.00 84.81 114 ALA A CA 1
ATOM 812 C C . ALA A 1 114 ? -0.204 12.493 13.779 1.00 84.81 114 ALA A C 1
ATOM 814 O O . ALA A 1 114 ? 0.705 12.497 14.610 1.00 84.81 114 ALA A O 1
ATOM 815 N N . VAL A 1 115 ? -1.001 13.562 13.612 1.00 80.88 115 VAL A N 1
ATOM 816 C CA . VAL A 1 115 ? -0.914 14.782 14.435 1.00 80.88 115 VAL A CA 1
ATOM 817 C C . VAL A 1 115 ? -1.215 14.427 15.895 1.00 80.88 115 VAL A C 1
ATOM 819 O O . VAL A 1 115 ? -2.366 14.267 16.288 1.00 80.88 115 VAL A O 1
ATOM 822 N N . GLY A 1 116 ? -0.162 14.279 16.701 1.00 73.94 116 GLY A N 1
ATOM 823 C CA . GLY A 1 116 ? -0.244 13.826 18.096 1.00 73.94 116 GLY A CA 1
ATOM 824 C C . GLY A 1 116 ? 0.651 12.629 18.422 1.00 73.94 116 GLY A C 1
ATOM 825 O O . GLY A 1 116 ? 0.860 12.340 19.597 1.00 73.94 116 GLY A O 1
ATOM 826 N N . TYR A 1 117 ? 1.237 11.992 17.406 1.00 76.88 117 TYR A N 1
ATOM 827 C CA . TYR A 1 117 ? 2.227 10.926 17.544 1.00 76.88 117 TYR A CA 1
ATOM 828 C C . TYR A 1 117 ? 3.585 11.456 17.059 1.00 76.88 117 TYR A C 1
ATOM 830 O O . TYR A 1 117 ? 3.890 11.370 15.871 1.00 76.88 117 TYR A O 1
ATOM 838 N N . PRO A 1 118 ? 4.391 12.073 17.947 1.00 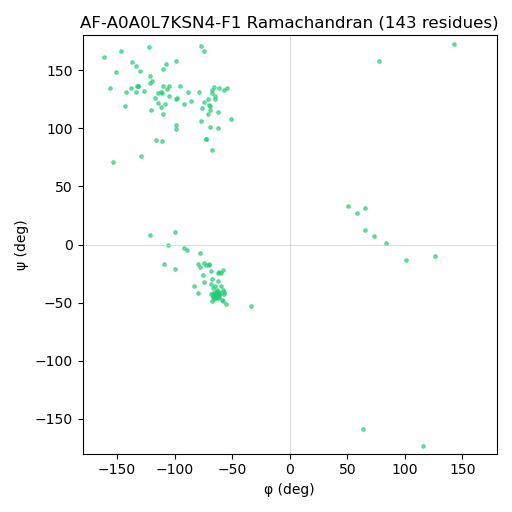68.19 118 PRO A N 1
ATOM 839 C CA . PRO A 1 118 ? 5.676 12.670 17.568 1.00 68.19 118 PRO A CA 1
ATOM 840 C C . PRO A 1 118 ? 6.738 11.620 17.204 1.00 68.19 118 PRO A C 1
ATOM 842 O O . PRO A 1 118 ? 7.737 11.944 16.570 1.00 68.19 118 PRO A O 1
ATOM 845 N N . GLU A 1 119 ? 6.516 10.373 17.614 1.00 73.19 119 GLU A N 1
ATOM 846 C CA . GLU A 1 119 ? 7.382 9.222 17.386 1.00 73.19 119 GLU A CA 1
ATOM 847 C C . GLU A 1 119 ? 6.854 8.420 16.189 1.00 73.19 119 GLU A C 1
ATOM 849 O O . GLU A 1 119 ? 5.696 7.998 16.184 1.00 73.19 119 GLU A O 1
ATOM 854 N N . GLY A 1 120 ? 7.696 8.176 15.183 1.00 76.00 120 GLY A N 1
ATOM 855 C CA . GLY A 1 120 ? 7.361 7.294 14.065 1.00 76.00 120 GLY A CA 1
ATOM 856 C C . GLY A 1 120 ? 7.898 7.760 12.716 1.00 76.00 120 GLY A C 1
ATOM 857 O O . GLY A 1 120 ? 8.437 8.855 12.567 1.00 76.00 120 GLY A O 1
ATOM 858 N N . ARG A 1 121 ? 7.748 6.895 11.713 1.00 83.94 121 ARG A N 1
ATOM 859 C CA . ARG A 1 121 ? 8.028 7.195 10.305 1.00 83.94 121 ARG A CA 1
ATOM 860 C C . ARG A 1 121 ? 6.869 6.700 9.453 1.00 83.94 121 ARG A C 1
ATOM 862 O O . ARG A 1 121 ? 6.182 5.760 9.841 1.00 83.94 121 ARG A O 1
ATOM 869 N N . LEU A 1 122 ? 6.673 7.319 8.293 1.00 86.50 122 LEU A N 1
ATOM 870 C CA . LEU A 1 122 ? 5.756 6.782 7.295 1.00 86.50 122 LEU A CA 1
ATOM 871 C C . LEU A 1 122 ? 6.379 5.519 6.696 1.00 86.50 122 LEU A C 1
ATOM 873 O O . LEU A 1 122 ? 7.508 5.552 6.209 1.00 86.50 122 LEU A O 1
ATOM 877 N N . GLU A 1 123 ? 5.642 4.416 6.749 1.00 88.81 123 GLU A N 1
ATOM 878 C CA . GLU A 1 123 ? 6.011 3.156 6.112 1.00 88.81 123 GLU A CA 1
ATOM 879 C C . GLU A 1 123 ? 4.996 2.852 5.014 1.00 88.81 123 GLU A C 1
ATOM 881 O O . GLU A 1 123 ? 3.789 2.929 5.237 1.00 88.81 123 GLU A O 1
ATOM 886 N N . LEU A 1 124 ? 5.491 2.526 3.821 1.00 88.81 124 LEU A N 1
ATOM 887 C CA . LEU A 1 124 ? 4.666 2.135 2.685 1.00 88.81 124 LEU A CA 1
ATOM 888 C C . LEU A 1 124 ? 4.775 0.625 2.485 1.00 88.81 124 LEU A C 1
ATOM 890 O O . LEU A 1 124 ? 5.877 0.087 2.370 1.00 88.81 124 LEU A O 1
ATOM 894 N N . GLN A 1 125 ? 3.629 -0.044 2.411 1.00 89.50 125 GLN A N 1
ATOM 895 C CA . GLN A 1 125 ? 3.527 -1.442 2.011 1.00 89.50 125 GLN A CA 1
ATOM 896 C C . GLN A 1 125 ? 2.711 -1.512 0.724 1.00 89.50 125 GLN A C 1
ATOM 898 O O . GLN A 1 125 ? 1.603 -0.985 0.664 1.00 89.50 125 GLN A O 1
ATOM 903 N N . LEU A 1 126 ? 3.271 -2.154 -0.299 1.00 89.94 126 LEU A N 1
ATOM 904 C CA . LEU A 1 126 ? 2.603 -2.409 -1.570 1.00 89.94 126 LEU A CA 1
ATOM 905 C C . LEU A 1 126 ? 2.423 -3.918 -1.708 1.00 89.94 126 LEU A C 1
ATOM 907 O O . LEU A 1 126 ? 3.399 -4.667 -1.643 1.00 89.94 126 LEU A O 1
ATOM 911 N N . VAL A 1 127 ? 1.177 -4.355 -1.865 1.00 89.88 127 VAL A N 1
ATOM 912 C CA . VAL A 1 127 ? 0.800 -5.766 -1.987 1.00 89.88 127 VAL A CA 1
ATOM 913 C C . VAL A 1 127 ? -0.160 -5.899 -3.161 1.00 89.88 127 VAL A C 1
ATOM 915 O O . VAL A 1 127 ? -1.065 -5.082 -3.309 1.00 89.88 127 VAL A O 1
ATOM 918 N N . GLY A 1 128 ? 0.047 -6.923 -3.985 1.00 88.88 128 GLY A N 1
ATOM 919 C CA . GLY A 1 128 ? -0.769 -7.206 -5.161 1.00 88.88 128 GLY A CA 1
ATOM 920 C C . GLY A 1 128 ? 0.009 -7.093 -6.469 1.00 88.88 128 GLY A C 1
ATOM 921 O O . GLY A 1 128 ? 1.232 -6.931 -6.487 1.00 88.88 128 GLY A O 1
ATOM 922 N N . GLY A 1 129 ? -0.732 -7.201 -7.570 1.00 88.19 129 GLY A N 1
ATOM 923 C CA . GLY A 1 129 ? -0.176 -7.262 -8.916 1.00 88.19 129 GLY A CA 1
ATOM 924 C C . GLY A 1 129 ? 0.391 -8.638 -9.269 1.00 88.19 129 GLY A C 1
ATOM 925 O O . GLY A 1 129 ? 0.732 -9.461 -8.419 1.00 88.19 129 GLY A O 1
ATOM 926 N N . PHE A 1 130 ? 0.486 -8.896 -10.566 1.00 88.00 130 PHE A N 1
ATOM 927 C CA . PHE A 1 130 ? 1.095 -10.104 -11.113 1.00 88.00 130 PHE A CA 1
ATOM 928 C C . PHE A 1 130 ? 1.774 -9.777 -12.440 1.00 88.00 130 PHE A C 1
ATOM 930 O O . PHE A 1 130 ? 1.574 -8.713 -13.018 1.00 88.00 130 PHE A O 1
ATOM 937 N N . THR A 1 131 ? 2.610 -10.685 -12.938 1.00 87.06 131 THR A N 1
ATOM 938 C CA . THR A 1 131 ? 3.222 -10.479 -14.254 1.00 87.06 131 THR A CA 1
ATOM 939 C C . THR A 1 131 ? 2.198 -10.797 -15.333 1.00 87.06 131 THR A C 1
ATOM 941 O O . THR A 1 131 ? 1.898 -11.966 -15.576 1.00 87.06 131 THR A O 1
ATOM 944 N N . ASP A 1 132 ? 1.678 -9.760 -15.976 1.00 87.94 132 ASP A N 1
ATOM 945 C CA . ASP A 1 132 ? 0.721 -9.867 -17.068 1.00 87.94 132 ASP A CA 1
ATOM 946 C C . ASP A 1 132 ? 1.358 -9.456 -18.416 1.00 87.94 132 ASP A C 1
ATOM 948 O O . ASP A 1 132 ? 2.277 -8.631 -18.436 1.00 87.94 132 ASP A O 1
ATOM 952 N N . PRO A 1 133 ? 0.908 -10.003 -19.565 1.00 91.38 133 PRO A N 1
ATOM 953 C CA .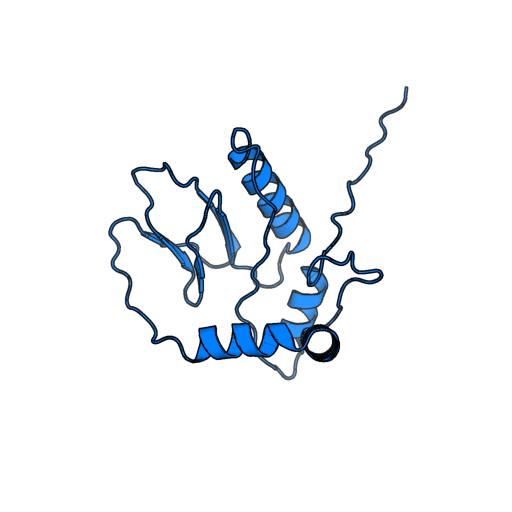 PRO A 1 133 ? 1.470 -9.663 -20.879 1.00 91.38 133 PRO A CA 1
ATOM 954 C C . PRO A 1 133 ? 1.334 -8.185 -21.263 1.00 91.38 133 PRO A C 1
ATOM 956 O O . PRO A 1 133 ? 2.105 -7.698 -22.089 1.00 91.38 133 PRO A O 1
ATOM 959 N N . HIS A 1 134 ? 0.356 -7.487 -20.685 1.00 90.88 134 HIS A N 1
ATOM 960 C CA . HIS A 1 134 ? 0.093 -6.073 -20.936 1.00 90.88 134 HIS A CA 1
ATOM 961 C C . HIS A 1 134 ? 0.867 -5.151 -19.989 1.00 90.88 134 HIS A C 1
ATOM 963 O O . HIS A 1 134 ? 0.868 -3.944 -20.199 1.00 90.88 134 HIS A O 1
ATOM 969 N N . ARG A 1 135 ? 1.586 -5.720 -19.012 1.00 89.38 135 ARG A N 1
ATOM 970 C CA . ARG A 1 135 ? 2.422 -5.020 -18.032 1.00 89.38 135 ARG A CA 1
ATOM 971 C C . ARG A 1 135 ? 1.657 -4.000 -17.184 1.00 89.38 135 ARG A C 1
ATOM 973 O O . ARG A 1 135 ? 2.270 -3.074 -16.655 1.00 89.38 135 ARG A O 1
ATOM 980 N N . TYR A 1 136 ? 0.354 -4.198 -16.984 1.00 90.75 136 TYR A N 1
ATOM 981 C CA . TYR A 1 136 ? -0.467 -3.304 -16.164 1.00 90.75 136 TYR A CA 1
ATOM 982 C C . TYR A 1 136 ? 0.068 -3.170 -14.738 1.00 90.75 136 TYR A C 1
ATOM 984 O O . TYR A 1 136 ? 0.112 -2.068 -14.195 1.00 90.75 136 TYR A O 1
ATOM 992 N N . SER A 1 137 ? 0.522 -4.275 -14.138 1.00 90.31 137 SER A N 1
ATOM 993 C CA . SER A 1 137 ? 1.059 -4.235 -12.770 1.00 90.31 137 SER A CA 1
ATOM 994 C C . SER A 1 137 ? 2.390 -3.474 -12.685 1.00 90.31 137 SER A C 1
ATOM 996 O O . SER A 1 137 ? 2.641 -2.791 -11.693 1.00 90.31 137 SER A O 1
ATOM 998 N N . ASP A 1 138 ? 3.230 -3.559 -13.725 1.00 90.25 138 ASP A N 1
ATOM 999 C CA . ASP A 1 138 ? 4.489 -2.803 -13.799 1.00 90.25 138 ASP A CA 1
ATOM 1000 C C . ASP A 1 138 ? 4.207 -1.298 -13.921 1.00 90.25 138 ASP A C 1
ATOM 1002 O O . ASP A 1 138 ? 4.830 -0.494 -13.228 1.00 90.25 138 ASP A O 1
ATOM 1006 N N . GLU A 1 139 ? 3.265 -0.918 -14.791 1.00 91.00 139 GLU A N 1
ATOM 1007 C CA . GLU A 1 139 ? 2.863 0.480 -14.989 1.00 91.00 139 GLU A CA 1
ATOM 1008 C C . GLU A 1 139 ? 2.217 1.064 -13.731 1.00 91.00 139 GLU A C 1
ATOM 1010 O O . GLU A 1 139 ? 2.546 2.179 -13.327 1.00 91.00 139 GLU A O 1
ATOM 1015 N N . LEU A 1 140 ? 1.344 0.303 -13.065 1.00 91.19 140 LEU A N 1
ATOM 1016 C CA . LEU A 1 140 ? 0.741 0.723 -11.803 1.00 91.19 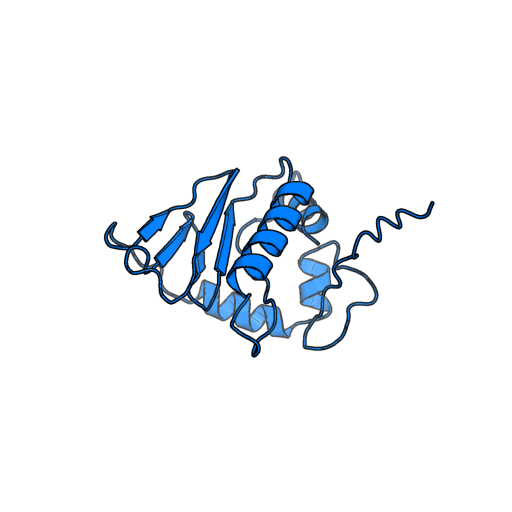140 LEU A CA 1
ATOM 1017 C C . LEU A 1 140 ? 1.805 0.942 -10.724 1.00 91.19 140 LEU A C 1
ATOM 1019 O O . LEU A 1 140 ? 1.773 1.970 -10.054 1.00 91.19 140 LEU A O 1
ATOM 1023 N N . PHE A 1 141 ? 2.766 0.024 -10.586 1.00 91.38 141 PHE A N 1
ATOM 1024 C C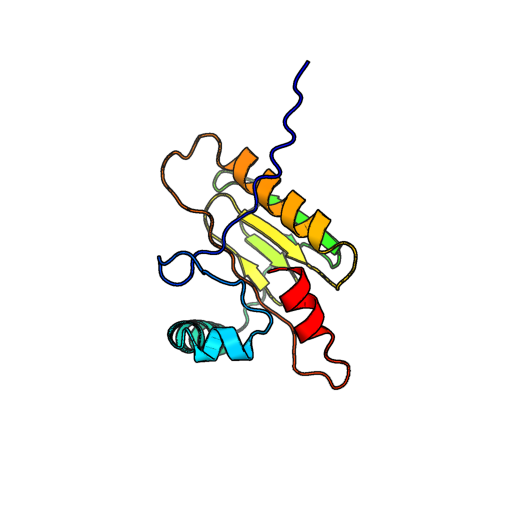A . PHE A 1 141 ? 3.879 0.198 -9.654 1.00 91.38 141 PHE A CA 1
ATOM 1025 C C . PHE A 1 141 ? 4.670 1.476 -9.959 1.00 91.38 141 PHE A C 1
ATOM 1027 O O . PHE A 1 141 ? 4.888 2.283 -9.061 1.00 91.38 141 PHE A O 1
ATOM 1034 N N . ALA A 1 142 ? 5.040 1.698 -11.223 1.00 89.44 142 ALA A N 1
ATOM 1035 C CA . ALA A 1 142 ? 5.777 2.892 -11.631 1.00 89.44 142 ALA A CA 1
ATOM 1036 C C . ALA A 1 142 ? 4.998 4.197 -11.388 1.00 89.44 142 ALA A C 1
ATOM 1038 O O . ALA A 1 142 ? 5.614 5.216 -11.111 1.00 89.44 142 ALA A O 1
ATOM 1039 N N . ASN A 1 143 ? 3.665 4.170 -11.470 1.00 88.81 143 ASN A N 1
ATOM 1040 C CA . ASN A 1 143 ? 2.813 5.332 -11.202 1.00 88.81 143 ASN A CA 1
ATOM 1041 C C . ASN A 1 143 ? 2.615 5.623 -9.702 1.00 88.81 143 ASN A C 1
ATOM 1043 O O . ASN A 1 143 ? 2.174 6.717 -9.353 1.00 88.81 143 ASN A O 1
ATOM 1047 N N . ILE A 1 144 ? 2.856 4.639 -8.828 1.00 88.38 144 ILE A N 1
ATOM 1048 C CA . ILE A 1 144 ? 2.780 4.803 -7.367 1.00 88.38 144 ILE A CA 1
ATOM 1049 C C . ILE A 1 144 ? 4.089 5.384 -6.808 1.00 88.38 144 ILE A C 1
ATOM 1051 O O . ILE A 1 144 ? 4.045 6.129 -5.827 1.00 88.38 144 ILE A O 1
ATOM 1055 N N . MET A 1 145 ? 5.227 4.999 -7.396 1.00 85.62 145 MET A N 1
ATOM 1056 C CA . MET A 1 145 ? 6.582 5.368 -6.960 1.00 85.62 145 MET A CA 1
ATOM 1057 C C . MET A 1 145 ? 7.006 6.764 -7.418 1.00 85.62 145 MET A C 1
ATOM 1059 O O . MET A 1 145 ? 7.786 7.388 -6.660 1.00 85.62 145 MET A O 1
#

pLDDT: mean 83.55, std 13.67, range [26.64, 92.94]

Radius of gyration: 16.54 Å; Cα contacts (8 Å, |Δi|>4): 144; chains: 1; bounding box: 36×57×40 Å

Sequence (145 aa):
MSCLFRSVSMVVVLNGVLADECPTSVRSLLAAHPGYRDAAAQLLAAAARVIGPQGLLYVAQRELAAVVPHDKNVTIIGSDDATSWSGAVALAHLDGSGTAEAAAAMVARVQQLAVGYPEGRLELQLVGGFTDPHRYSDELFANIM